Protein AF-A0AAV9AQV8-F1 (afdb_monomer)

Foldseek 3Di:
DPPPPQDAFDQVCQVPPAPPKDKDWDWDDDDPVDDTDIDIFIDGPHDTTDTDRD

pLDDT: mean 77.33, std 14.47, range [34.5, 93.19]

InterPro domains:
  IPR039455 EPIDERMAL PATTERNING FACTOR-like protein [PTHR33109] (3-49)

Nearest PDB structures (foldseek):
  6blq-assembly1_B  TM=5.311E-01  e=7.123E+00  Mus musculus
  6o7e-assembly1_D  TM=5.690E-01  e=7.583E+00  Thermococcus onnurineus NA1

Solvent-accessible surface area (backbone atoms only — not comparable to full-atom values): 3705 Å² total; per-residue (Å²): 132,83,72,93,62,75,75,79,80,76,23,87,69,49,52,64,95,44,80,71,41,37,72,44,81,46,71,51,95,58,62,93,90,54,88,52,63,73,45,80,44,29,36,37,96,94,41,78,39,81,72,87,84,130

Sequence (54 aa):
MYATGSRLPDCSHACGPCFPCKRVMVSFKCSVAESCPIVYRCMCRGRYYHVPSN

Secondary structure (DSSP, 8-state):
-----PPPP--TTTTTT-SS-EEEEEEPP--TTSPPPEEEEEEETTEEE-----

Mean predicted aligned error: 8.01 Å

Radius of gyration: 13.11 Å; Cα contacts (8 Å, |Δi|>4): 78; chains: 1; bounding box: 25×35×31 Å

Organism: Acorus gramineus (NCBI:txid55184)

Structure (mmCIF, N/CA/C/O backbone):
data_AF-A0AAV9AQV8-F1
#
_entry.id   AF-A0AAV9AQV8-F1
#
loop_
_atom_site.group_PDB
_atom_site.id
_atom_site.type_symbol
_atom_site.label_atom_id
_atom_site.label_alt_id
_atom_site.label_comp_id
_atom_site.label_asym_id
_atom_site.label_entity_id
_atom_site.label_seq_id
_atom_site.pdbx_PDB_ins_code
_atom_site.Cartn_x
_atom_site.Cartn_y
_atom_site.Cartn_z
_atom_site.occupancy
_atom_site.B_iso_or_equiv
_atom_site.auth_seq_id
_atom_site.auth_comp_id
_atom_site.auth_asym_id
_atom_site.auth_atom_id
_atom_site.pdbx_PDB_model_num
ATOM 1 N N . MET A 1 1 ? -1.854 24.476 8.520 1.00 37.16 1 MET A N 1
ATOM 2 C CA . MET A 1 1 ? -2.798 23.340 8.476 1.00 37.16 1 MET A CA 1
ATOM 3 C C . MET A 1 1 ? -2.073 22.187 7.801 1.00 37.16 1 MET A C 1
ATOM 5 O O . MET A 1 1 ? -2.060 22.132 6.579 1.00 37.16 1 MET A O 1
ATOM 9 N N . TYR A 1 2 ? -1.358 21.350 8.562 1.00 34.50 2 TYR A N 1
ATOM 10 C CA . TYR A 1 2 ? -0.760 20.141 7.993 1.00 34.50 2 TYR A CA 1
ATOM 11 C C . TYR A 1 2 ? -1.911 19.306 7.454 1.00 34.50 2 TYR A C 1
ATOM 13 O O . TYR A 1 2 ? -2.813 18.947 8.208 1.00 34.50 2 TYR A O 1
ATOM 21 N N . ALA A 1 3 ? -1.927 19.067 6.149 1.00 40.62 3 ALA A N 1
ATOM 22 C CA . ALA A 1 3 ? -2.814 18.072 5.596 1.00 40.62 3 ALA A CA 1
ATOM 23 C C . ALA A 1 3 ? -2.361 16.732 6.183 1.00 40.62 3 ALA A C 1
ATOM 25 O O . ALA A 1 3 ? -1.486 16.070 5.633 1.00 40.62 3 ALA A O 1
ATOM 26 N N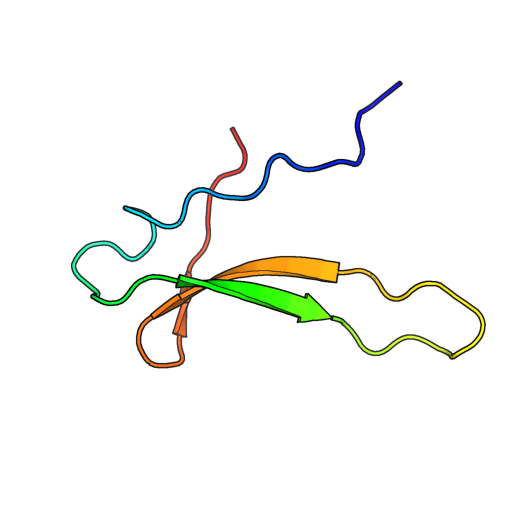 . THR A 1 4 ? -2.960 16.307 7.295 1.00 45.78 4 THR A N 1
ATOM 27 C CA . THR A 1 4 ? -2.936 14.910 7.757 1.00 45.78 4 THR A CA 1
ATOM 28 C C . THR A 1 4 ? -3.820 14.072 6.825 1.00 45.78 4 THR A C 1
ATOM 30 O O . THR A 1 4 ? -4.698 13.327 7.238 1.00 45.78 4 THR A O 1
ATOM 33 N N . GLY A 1 5 ? -3.643 14.285 5.526 1.00 56.22 5 GLY A N 1
ATOM 34 C CA . GLY A 1 5 ? -4.308 13.643 4.416 1.00 56.22 5 GLY A CA 1
ATOM 35 C C . GLY A 1 5 ? -3.197 13.224 3.479 1.00 56.22 5 GLY A C 1
ATOM 36 O O . GLY A 1 5 ? -2.875 13.922 2.520 1.00 56.22 5 GLY A O 1
ATOM 37 N N . SER A 1 6 ? -2.545 12.123 3.834 1.00 56.47 6 SER A N 1
ATOM 38 C CA . SER A 1 6 ? -1.466 11.526 3.064 1.00 56.47 6 SER A CA 1
ATOM 39 C C . SER A 1 6 ? -1.973 11.289 1.650 1.00 56.47 6 SER A C 1
ATOM 41 O O . SER A 1 6 ? -2.954 10.565 1.450 1.00 56.47 6 SER A O 1
ATOM 43 N N . ARG A 1 7 ? -1.327 11.903 0.656 1.00 68.19 7 ARG A N 1
ATOM 44 C CA . ARG A 1 7 ? -1.577 11.558 -0.742 1.00 68.19 7 ARG A CA 1
ATOM 45 C C . ARG A 1 7 ? -1.440 10.042 -0.858 1.00 68.19 7 ARG A C 1
ATOM 47 O O . ARG A 1 7 ? -0.472 9.473 -0.355 1.00 68.19 7 ARG A O 1
ATOM 54 N N . LEU A 1 8 ? -2.453 9.389 -1.426 1.00 73.75 8 LEU A N 1
ATOM 55 C CA . LEU A 1 8 ? -2.475 7.931 -1.469 1.00 73.75 8 LEU A CA 1
ATOM 56 C C . LEU A 1 8 ? -1.181 7.427 -2.132 1.00 73.75 8 LEU A C 1
ATOM 58 O O . LEU A 1 8 ? -0.840 7.939 -3.201 1.00 73.75 8 LEU A O 1
ATOM 62 N N . PRO A 1 9 ? -0.480 6.442 -1.539 1.00 79.81 9 PRO A N 1
ATOM 63 C CA . PRO A 1 9 ? 0.785 5.971 -2.080 1.00 79.81 9 PRO A CA 1
ATOM 64 C C . PRO A 1 9 ? 0.576 5.408 -3.486 1.00 79.81 9 PRO A C 1
ATOM 66 O O . PRO A 1 9 ? -0.415 4.704 -3.743 1.00 79.81 9 PRO A O 1
ATOM 69 N N . ASP A 1 10 ? 1.508 5.723 -4.383 1.00 83.94 10 ASP A N 1
ATOM 70 C CA . ASP A 1 10 ? 1.595 5.066 -5.680 1.00 83.94 10 ASP A CA 1
ATOM 71 C C . ASP A 1 10 ? 2.310 3.723 -5.506 1.00 83.94 10 ASP A C 1
ATOM 73 O O . ASP A 1 10 ? 3.470 3.658 -5.105 1.00 83.94 10 ASP A O 1
ATOM 77 N N . CYS A 1 11 ? 1.582 2.635 -5.762 1.00 85.19 11 CYS A N 1
ATOM 78 C CA . CYS A 1 11 ? 2.120 1.280 -5.669 1.00 85.19 11 CYS A CA 1
ATOM 79 C C . CYS A 1 11 ? 2.666 0.767 -6.996 1.00 85.19 11 CYS A C 1
ATOM 81 O O . CYS A 1 11 ? 3.197 -0.338 -7.026 1.00 85.19 11 CYS A O 1
ATOM 83 N N . SER A 1 12 ? 2.542 1.529 -8.083 1.00 81.81 12 SER A N 1
ATOM 84 C CA . SER A 1 12 ? 2.795 1.037 -9.435 1.00 81.81 12 SER A CA 1
ATOM 85 C C . SER A 1 12 ? 4.204 0.457 -9.568 1.00 81.81 12 SER A C 1
ATOM 87 O O . SER A 1 12 ? 4.359 -0.633 -10.112 1.00 81.81 12 SER A O 1
ATOM 89 N N . HIS A 1 13 ? 5.211 1.110 -8.9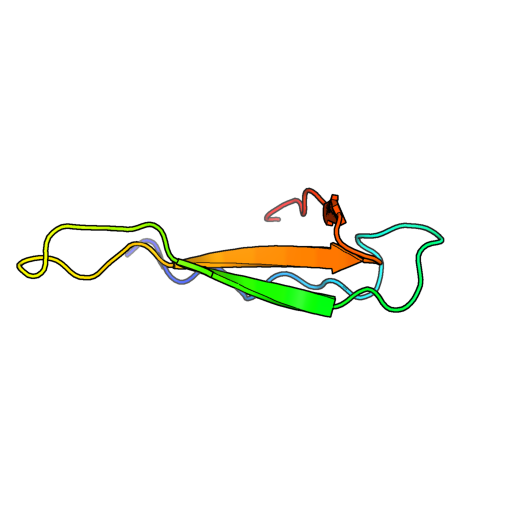73 1.00 83.00 13 HIS A N 1
ATOM 90 C CA . HIS A 1 13 ? 6.610 0.651 -8.983 1.00 83.00 13 HIS A CA 1
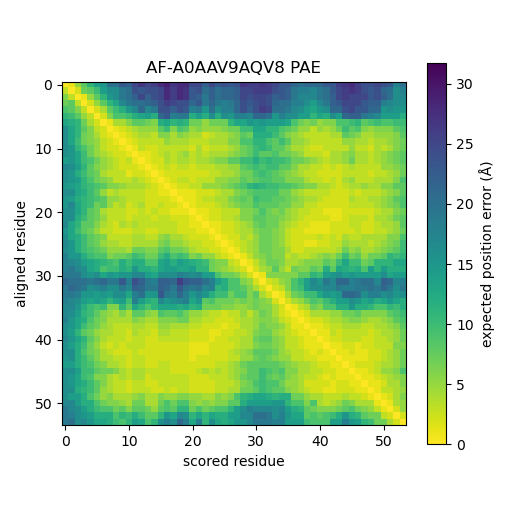ATOM 91 C C . HIS A 1 13 ? 7.174 0.321 -7.584 1.00 83.00 13 HIS A C 1
ATOM 93 O O . HIS A 1 13 ? 8.372 0.088 -7.434 1.00 83.00 13 HIS A O 1
ATOM 99 N N . ALA A 1 14 ? 6.332 0.265 -6.545 1.00 86.19 14 ALA A N 1
ATOM 100 C CA . ALA A 1 14 ? 6.791 0.104 -5.160 1.00 86.19 14 ALA A CA 1
ATOM 101 C C . ALA A 1 14 ? 7.222 -1.333 -4.805 1.00 86.19 14 ALA A C 1
ATOM 103 O O . ALA A 1 14 ? 8.077 -1.532 -3.945 1.00 86.19 14 ALA A O 1
ATOM 104 N N . CYS A 1 15 ? 6.648 -2.352 -5.456 1.00 88.00 15 CYS A N 1
ATOM 105 C CA . CYS A 1 15 ? 6.975 -3.756 -5.175 1.00 88.00 15 CYS A CA 1
ATOM 106 C C . CYS A 1 15 ? 8.150 -4.304 -6.016 1.00 88.00 15 CYS A C 1
ATOM 108 O O . CYS A 1 15 ? 8.364 -5.522 -6.047 1.00 88.00 15 CYS A O 1
ATOM 110 N N . GLY A 1 16 ? 8.892 -3.439 -6.720 1.00 86.44 16 GLY A N 1
ATOM 111 C CA . GLY A 1 16 ? 9.976 -3.835 -7.624 1.00 86.44 16 GLY A CA 1
ATOM 1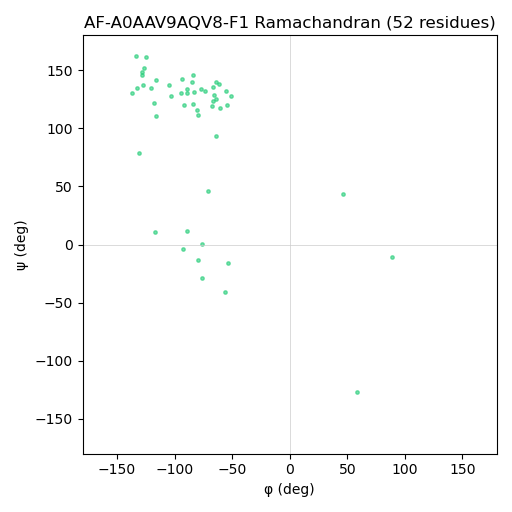12 C C . GLY A 1 16 ? 9.479 -4.772 -8.740 1.00 86.44 16 GLY A C 1
ATOM 113 O O . GLY A 1 16 ? 8.501 -4.438 -9.404 1.00 86.44 16 GLY A O 1
ATOM 114 N N . PRO A 1 17 ? 10.090 -5.957 -8.946 1.00 89.75 17 PRO A N 1
ATOM 115 C CA . PRO A 1 17 ? 9.685 -6.900 -9.997 1.00 89.75 17 PRO A CA 1
ATOM 116 C C . PRO A 1 17 ? 8.403 -7.692 -9.670 1.00 89.75 17 PRO A C 1
ATOM 118 O O . PRO A 1 17 ? 7.997 -8.565 -10.436 1.00 89.75 17 PRO A O 1
ATOM 121 N N . CYS A 1 18 ? 7.778 -7.463 -8.512 1.00 90.12 18 CYS A N 1
ATOM 122 C CA . CYS A 1 18 ? 6.622 -8.239 -8.079 1.00 90.12 18 CYS A CA 1
ATOM 123 C C . CYS A 1 18 ? 5.319 -7.700 -8.691 1.00 90.12 18 CYS A C 1
ATOM 125 O O . CYS A 1 18 ? 4.926 -6.563 -8.431 1.00 90.12 18 CYS A O 1
ATOM 127 N N . PHE A 1 19 ? 4.605 -8.552 -9.436 1.00 87.88 19 PHE A N 1
ATOM 128 C CA . PHE A 1 19 ? 3.294 -8.245 -10.013 1.00 87.88 19 PHE A CA 1
ATOM 129 C C . PHE A 1 19 ? 2.253 -9.323 -9.638 1.00 87.88 19 PHE A C 1
ATO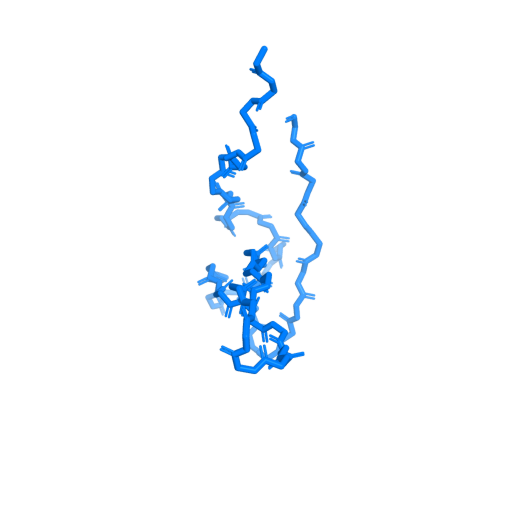M 131 O O . PHE A 1 19 ? 2.571 -10.518 -9.682 1.00 87.88 19 PHE A O 1
ATOM 138 N N . PRO A 1 20 ? 1.009 -8.946 -9.271 1.00 89.12 20 PRO A N 1
ATOM 139 C CA . PRO A 1 20 ? 0.472 -7.582 -9.193 1.00 89.12 20 PRO A CA 1
ATOM 140 C C . PRO A 1 20 ? 0.820 -6.862 -7.876 1.00 89.12 20 PRO A C 1
ATOM 142 O O . PRO A 1 20 ? 0.584 -7.402 -6.794 1.00 89.12 20 PRO A O 1
ATOM 145 N N . CYS A 1 21 ? 1.312 -5.622 -7.969 1.00 90.38 21 CYS A N 1
ATOM 146 C CA . CYS A 1 21 ? 1.493 -4.724 -6.824 1.00 90.38 21 CYS A CA 1
ATOM 147 C C . CYS A 1 21 ? 0.240 -3.857 -6.653 1.00 90.38 21 CYS A C 1
ATOM 149 O O . CYS A 1 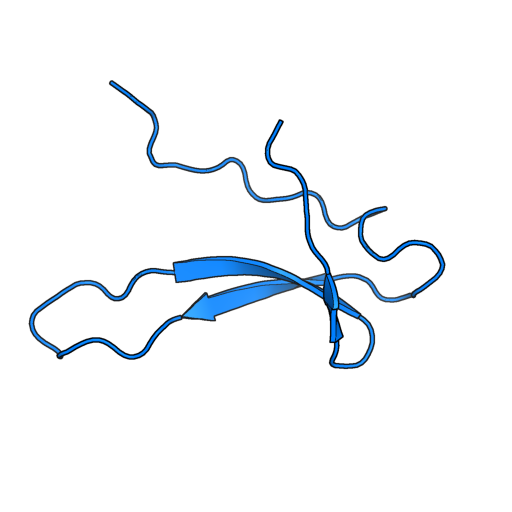21 ? -0.152 -3.137 -7.571 1.00 90.38 21 CYS A O 1
ATOM 151 N N . LYS A 1 22 ? -0.428 -3.951 -5.501 1.00 90.06 22 LYS A N 1
ATOM 152 C CA . LYS A 1 22 ? -1.700 -3.260 -5.243 1.00 90.06 22 LYS A CA 1
ATOM 153 C C . LYS A 1 22 ? -1.643 -2.463 -3.949 1.00 90.06 22 LYS A C 1
ATOM 155 O O . LYS A 1 22 ? -0.989 -2.867 -2.990 1.00 90.06 22 LYS A O 1
ATOM 160 N N . ARG A 1 23 ? -2.380 -1.354 -3.906 1.00 88.25 23 ARG A N 1
ATOM 161 C CA . ARG A 1 23 ? -2.610 -0.592 -2.676 1.00 88.25 23 ARG A CA 1
ATOM 162 C C . ARG A 1 23 ? -3.651 -1.298 -1.815 1.00 88.25 23 ARG A C 1
ATOM 164 O O . ARG A 1 23 ? -4.703 -1.684 -2.317 1.00 88.25 23 ARG A O 1
ATOM 171 N N . VAL A 1 24 ? -3.373 -1.417 -0.524 1.00 88.75 24 VAL A N 1
ATOM 172 C CA . VAL A 1 24 ? -4.277 -1.997 0.473 1.00 88.75 24 VAL A CA 1
ATOM 173 C C . VAL A 1 24 ? -4.439 -1.054 1.660 1.00 88.75 24 VAL A C 1
ATOM 175 O O . VAL A 1 24 ? -3.508 -0.333 2.027 1.00 88.75 24 VAL A O 1
ATOM 178 N N . MET A 1 25 ? -5.637 -1.048 2.242 1.00 86.81 25 MET A N 1
ATOM 179 C CA . MET A 1 25 ? -5.925 -0.356 3.497 1.00 86.81 25 MET A CA 1
ATOM 180 C C . MET A 1 25 ? -5.647 -1.303 4.660 1.00 86.81 25 MET A C 1
ATOM 182 O O . MET A 1 25 ? -6.122 -2.436 4.668 1.00 86.81 25 MET A O 1
ATOM 186 N N . VA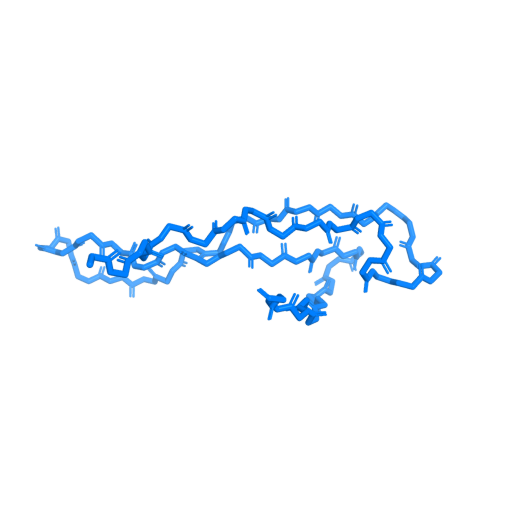L A 1 26 ? -4.890 -0.831 5.644 1.00 84.00 26 VAL A N 1
ATOM 187 C CA . VAL A 1 26 ? -4.611 -1.546 6.887 1.00 84.00 26 VAL A CA 1
ATOM 188 C C . VAL A 1 26 ? -5.217 -0.740 8.027 1.00 84.00 26 VAL A C 1
ATOM 190 O O . VAL A 1 26 ? -4.753 0.356 8.334 1.00 84.00 26 VAL A O 1
ATOM 193 N N . SER A 1 27 ? -6.274 -1.276 8.631 1.00 81.06 27 SER A N 1
ATOM 194 C CA . SER A 1 27 ? -6.894 -0.723 9.834 1.00 81.06 27 SER A CA 1
ATOM 195 C C . SER A 1 27 ? -6.311 -1.400 11.067 1.00 81.06 27 SER A C 1
ATOM 197 O O . SER A 1 27 ? -6.290 -2.632 11.147 1.00 81.06 27 SER A O 1
ATOM 199 N N . PHE A 1 28 ? -5.887 -0.617 12.050 1.00 78.94 28 PHE A N 1
ATOM 200 C CA . PHE A 1 28 ? -5.528 -1.166 13.355 1.00 78.94 28 PHE A CA 1
ATOM 201 C C . PHE A 1 28 ? -6.781 -1.326 14.215 1.00 78.94 28 PHE A C 1
ATOM 203 O O . PHE A 1 28 ? -7.711 -0.530 14.116 1.00 78.94 28 PHE A O 1
ATOM 210 N N . LYS A 1 29 ? -6.821 -2.366 15.056 1.00 77.19 29 LYS A N 1
ATOM 211 C CA . LYS A 1 29 ? -7.895 -2.508 16.044 1.00 77.19 29 LYS A CA 1
ATOM 212 C C . LYS A 1 29 ? -7.769 -1.375 17.060 1.00 77.19 29 LYS A C 1
ATOM 214 O O . LYS A 1 29 ? -6.726 -1.241 17.692 1.00 77.19 29 LYS A O 1
ATOM 219 N N . CYS A 1 30 ? -8.828 -0.598 17.211 1.00 73.75 30 CYS A N 1
ATOM 220 C CA . CYS A 1 30 ? -8.969 0.418 18.241 1.00 73.75 30 CYS A CA 1
ATOM 221 C C . CYS A 1 30 ? -10.260 0.167 19.032 1.00 73.75 30 CYS A C 1
ATOM 223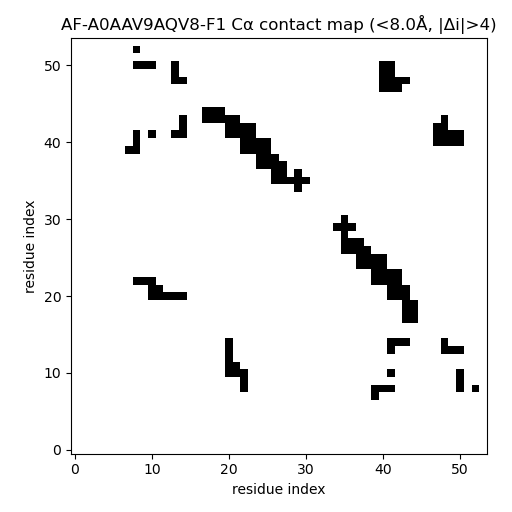 O O . CYS A 1 30 ? -11.141 -0.578 18.588 1.00 73.75 30 CYS A O 1
ATOM 225 N N . SER A 1 31 ? -10.356 0.753 20.221 1.00 74.12 31 SER A N 1
ATOM 226 C CA . SER A 1 31 ? -11.572 0.726 21.031 1.00 74.12 31 SER A CA 1
ATOM 227 C C . SER A 1 31 ? -12.698 1.465 20.301 1.00 74.12 31 SER A C 1
ATOM 229 O O . SER A 1 31 ? -12.461 2.520 19.726 1.00 74.12 31 SER A O 1
ATOM 231 N N . VAL A 1 32 ? -13.927 0.940 20.363 1.00 64.62 32 VAL A N 1
ATOM 232 C CA . VAL A 1 32 ? -15.128 1.417 19.629 1.00 64.62 32 VAL A CA 1
ATOM 233 C C . VAL A 1 32 ? -15.436 2.918 19.823 1.00 64.62 32 VAL A C 1
ATOM 235 O O . VAL A 1 32 ? -16.192 3.498 19.051 1.00 64.62 32 VAL A O 1
ATOM 238 N N . ALA A 1 33 ? -14.840 3.557 20.831 1.00 69.69 33 ALA A N 1
ATOM 239 C CA . ALA A 1 33 ? -15.004 4.973 21.140 1.00 69.69 33 ALA A CA 1
ATOM 240 C C . ALA A 1 33 ? -14.168 5.933 20.262 1.00 69.69 33 ALA A C 1
ATOM 242 O O . ALA A 1 33 ? -14.445 7.129 20.273 1.00 69.69 33 ALA A O 1
ATOM 243 N N . GLU A 1 34 ? -13.179 5.449 19.501 1.00 69.69 34 GLU A N 1
ATOM 244 C CA . GLU A 1 34 ? -12.315 6.291 18.658 1.00 69.69 34 GLU A CA 1
ATOM 245 C C . GLU A 1 34 ? -12.277 5.807 17.198 1.00 69.69 34 GLU A C 1
ATOM 247 O O . GLU A 1 34 ? -12.460 4.628 16.903 1.00 69.69 34 GLU A O 1
ATOM 252 N N . SER A 1 35 ? -12.041 6.726 16.254 1.00 71.56 35 SER A N 1
ATOM 253 C CA . SER A 1 35 ? -11.830 6.372 14.845 1.00 71.56 35 SER A CA 1
ATOM 254 C C . SER A 1 35 ? -10.509 5.615 14.701 1.00 71.56 35 SER A C 1
ATOM 256 O O . SER A 1 35 ? -9.448 6.148 15.029 1.00 71.56 35 SER A O 1
ATOM 258 N N . CYS A 1 36 ? -10.554 4.368 14.224 1.00 78.56 36 CYS A N 1
ATOM 259 C CA . CYS A 1 36 ? -9.347 3.556 14.115 1.00 78.56 36 CYS A CA 1
ATOM 260 C C . CYS A 1 36 ? -8.387 4.131 13.071 1.00 78.56 36 CYS A C 1
ATOM 262 O O . CYS A 1 36 ? -8.814 4.447 11.957 1.00 78.56 36 CYS A O 1
ATOM 264 N N . PRO A 1 37 ? -7.078 4.210 13.368 1.00 79.94 37 PRO A N 1
ATOM 265 C CA . PRO A 1 37 ? -6.119 4.701 12.397 1.00 79.94 37 PRO A CA 1
ATOM 266 C C . PRO A 1 37 ? -6.067 3.750 11.194 1.00 79.94 37 PRO A C 1
ATOM 268 O O . PRO A 1 37 ? -5.842 2.542 11.333 1.00 79.94 37 PRO A O 1
ATOM 271 N N . ILE A 1 38 ? -6.282 4.315 10.004 1.00 79.62 38 ILE A N 1
ATOM 272 C CA . ILE A 1 38 ? -6.168 3.623 8.717 1.00 79.62 38 ILE A CA 1
ATOM 273 C C . ILE A 1 38 ? -4.850 4.039 8.071 1.00 79.62 38 ILE A C 1
ATOM 275 O O . ILE A 1 38 ? -4.574 5.226 7.900 1.00 79.62 38 ILE A O 1
ATOM 279 N N . VAL A 1 39 ? -4.049 3.054 7.671 1.00 81.94 39 VAL A N 1
ATOM 280 C CA . VAL A 1 39 ? -2.778 3.262 6.972 1.00 81.94 39 VAL A CA 1
ATOM 281 C C . VAL A 1 39 ? -2.827 2.575 5.615 1.00 81.94 39 VAL A C 1
ATOM 283 O O . VAL A 1 39 ? -3.228 1.418 5.502 1.00 81.94 39 VAL A O 1
ATOM 286 N N . TYR A 1 40 ? -2.383 3.268 4.571 1.00 84.19 40 TYR A N 1
ATOM 287 C 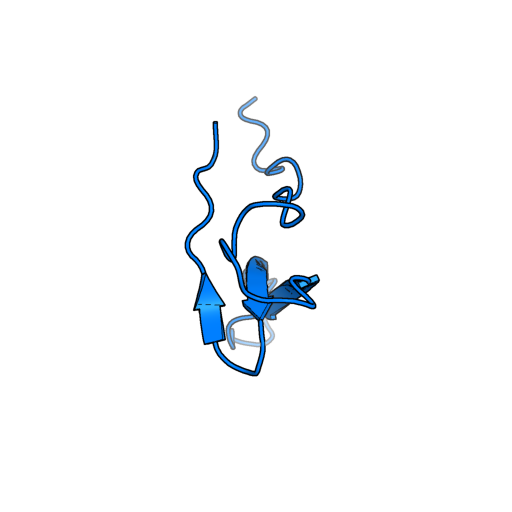CA . TYR A 1 40 ? -2.250 2.690 3.236 1.00 84.19 40 TYR A CA 1
ATOM 288 C C . TYR A 1 40 ? -0.870 2.063 3.058 1.00 84.19 40 TYR A C 1
ATOM 290 O O . TYR A 1 40 ? 0.142 2.675 3.394 1.00 84.19 40 TYR A O 1
ATOM 298 N N . ARG A 1 41 ? -0.821 0.849 2.507 1.00 86.25 41 ARG A N 1
ATOM 299 C CA . ARG A 1 41 ? 0.424 0.137 2.179 1.00 86.25 41 ARG A CA 1
ATOM 300 C C . ARG A 1 41 ? 0.345 -0.461 0.778 1.00 86.25 41 ARG A C 1
ATOM 302 O O . ARG A 1 41 ? -0.749 -0.641 0.244 1.00 86.25 41 ARG A O 1
ATOM 309 N N . CYS A 1 42 ? 1.491 -0.810 0.202 1.00 90.31 42 CYS A N 1
ATOM 310 C CA . CYS A 1 42 ? 1.536 -1.639 -1.001 1.00 90.31 42 CYS A CA 1
ATOM 311 C C . CYS A 1 42 ? 1.696 -3.109 -0.631 1.00 90.31 42 CYS A C 1
ATOM 313 O O . CYS A 1 42 ? 2.411 -3.447 0.314 1.00 90.31 42 CYS A O 1
ATOM 315 N N . MET A 1 43 ? 1.026 -3.978 -1.380 1.00 91.25 43 MET A N 1
ATOM 316 C CA . MET A 1 43 ? 1.030 -5.418 -1.185 1.00 91.25 43 MET A CA 1
ATOM 317 C C . MET A 1 43 ? 1.268 -6.129 -2.515 1.00 91.25 43 MET A C 1
ATOM 319 O O . MET A 1 43 ? 0.626 -5.817 -3.518 1.00 91.25 43 MET A O 1
ATOM 323 N N . CYS A 1 44 ? 2.148 -7.126 -2.503 1.00 93.19 44 CYS A N 1
ATOM 324 C CA . CYS A 1 44 ? 2.295 -8.079 -3.597 1.00 93.19 44 CYS A CA 1
ATOM 325 C C . CYS A 1 44 ? 2.435 -9.490 -3.027 1.00 93.19 44 CYS A C 1
ATOM 327 O O . CYS A 1 44 ? 3.221 -9.718 -2.109 1.00 93.19 44 CYS A O 1
ATOM 329 N N . ARG A 1 45 ? 1.639 -10.437 -3.543 1.00 91.06 45 ARG A N 1
ATOM 330 C CA . ARG A 1 45 ? 1.654 -11.859 -3.137 1.00 91.06 45 ARG A CA 1
ATOM 331 C C . ARG A 1 45 ? 1.683 -12.084 -1.612 1.00 91.06 45 ARG A C 1
ATOM 333 O O . ARG A 1 45 ? 2.455 -12.899 -1.118 1.00 91.06 45 ARG A O 1
ATOM 340 N N . GLY A 1 46 ? 0.878 -11.343 -0.849 1.00 89.81 46 GLY A N 1
ATOM 341 C CA . GLY A 1 46 ? 0.827 -11.507 0.612 1.00 89.81 46 GLY A CA 1
ATOM 342 C C . GLY A 1 46 ? 1.820 -10.655 1.408 1.00 89.81 46 GLY A C 1
ATOM 343 O O . GLY A 1 46 ? 1.704 -10.586 2.626 1.00 89.81 46 GLY A O 1
ATOM 344 N N . ARG A 1 47 ? 2.790 -10.003 0.757 1.00 89.69 47 ARG A N 1
ATOM 345 C CA . ARG A 1 47 ? 3.863 -9.252 1.427 1.00 89.69 47 ARG A CA 1
ATOM 346 C C . ARG A 1 47 ? 3.627 -7.754 1.333 1.00 89.69 47 ARG A C 1
ATOM 348 O O . ARG A 1 47 ? 3.274 -7.261 0.264 1.00 89.69 47 ARG A O 1
ATOM 355 N N . TYR A 1 48 ? 3.853 -7.049 2.438 1.00 88.75 48 TYR A N 1
ATOM 356 C CA . TYR A 1 48 ? 3.802 -5.590 2.487 1.00 88.75 48 TYR A CA 1
ATOM 357 C C . TYR A 1 48 ? 5.138 -4.982 2.067 1.00 88.75 48 TYR A C 1
ATOM 359 O O . TYR A 1 48 ? 6.193 -5.465 2.470 1.00 88.75 48 TYR A O 1
ATOM 367 N N . TYR A 1 49 ? 5.073 -3.897 1.303 1.00 86.38 49 TYR A N 1
ATOM 368 C CA . TYR A 1 49 ? 6.231 -3.142 0.836 1.00 86.38 49 TYR A CA 1
ATOM 369 C C . TYR A 1 49 ? 6.205 -1.733 1.423 1.00 86.38 49 TYR A C 1
ATOM 371 O O . TYR A 1 49 ? 5.139 -1.124 1.567 1.00 86.38 49 TYR A O 1
ATOM 379 N N . HIS A 1 50 ? 7.387 -1.235 1.787 1.00 78.00 50 HIS A N 1
ATOM 380 C CA . HIS A 1 50 ? 7.558 0.133 2.253 1.00 78.00 50 HIS A CA 1
ATOM 381 C C . HIS A 1 50 ? 7.436 1.093 1.068 1.00 78.00 50 HIS A C 1
ATOM 383 O O . HIS A 1 50 ? 8.062 0.874 0.033 1.00 78.00 50 HIS A O 1
ATOM 389 N N . VAL A 1 51 ? 6.647 2.152 1.230 1.00 73.19 51 VAL A N 1
ATOM 390 C CA . VAL A 1 51 ? 6.496 3.202 0.221 1.00 73.19 51 VAL A CA 1
ATOM 391 C C . VAL A 1 51 ? 6.985 4.501 0.842 1.00 73.19 51 VAL A C 1
ATOM 393 O O . VAL A 1 51 ? 6.463 4.879 1.892 1.00 73.19 51 VAL A O 1
ATOM 396 N N . PRO A 1 52 ? 7.980 5.173 0.251 1.00 66.50 52 PRO A N 1
ATOM 397 C CA . PRO A 1 52 ? 8.396 6.481 0.729 1.00 66.50 52 PRO A CA 1
ATOM 398 C C . PRO A 1 52 ? 7.267 7.500 0.509 1.00 66.50 52 PRO A C 1
ATOM 400 O O . PRO A 1 52 ? 6.729 7.613 -0.592 1.00 66.50 52 PRO A O 1
ATOM 403 N N . SER A 1 53 ? 6.906 8.238 1.560 1.00 60.41 53 SER A N 1
ATOM 404 C CA . SER A 1 53 ? 6.119 9.468 1.432 1.00 60.41 53 SER A CA 1
ATOM 405 C C . SER A 1 53 ? 7.076 10.579 1.015 1.00 60.41 53 SER A C 1
ATOM 407 O O . SER A 1 53 ? 7.971 10.921 1.786 1.00 60.41 53 SER A O 1
ATOM 409 N N . ASN A 1 54 ? 6.929 11.070 -0.213 1.00 53.78 54 ASN A N 1
ATOM 410 C CA . ASN A 1 54 ? 7.690 12.210 -0.724 1.00 53.78 54 ASN A CA 1
ATOM 411 C C . ASN A 1 54 ? 7.202 13.537 -0.134 1.00 53.78 54 ASN A C 1
ATOM 413 O O . ASN A 1 54 ? 6.002 13.618 0.217 1.00 53.78 54 ASN A O 1
#